Protein AF-A0A7J9FSV4-F1 (afdb_monomer)

Secondary structure (DSSP, 8-state):
-----GGGGT--S----EEE--S---TT----EEEE----TT--EEPTTSSEE--EEEEEEEPPTTEEEPPGGGS-HHHHHHHTTPPEEEEETTEEEEEEEEEEEGGG-SEEEE-EEE-

Foldseek 3Di:
DPPDDPVCVPVVDDFDKDWDWDPDDDAQDKTKIKIAGDDDQPAWDQDPVGDTHFFWDKDKQAADPQKAFDDPVNQDPVNCVLQPPWDWDAPDPVRRRIIITDTDGCVVPSMHMTIMHGD

Structure (mmCIF, N/CA/C/O backbone):
data_AF-A0A7J9FSV4-F1
#
_entry.id   AF-A0A7J9FSV4-F1
#
loop_
_atom_site.group_PDB
_atom_site.id
_atom_site.type_symbol
_atom_site.label_atom_id
_atom_site.label_alt_id
_atom_site.label_comp_id
_atom_site.label_asym_id
_atom_site.label_entity_id
_atom_site.label_seq_id
_atom_site.pdbx_PDB_ins_code
_atom_site.Cartn_x
_atom_site.Cartn_y
_atom_site.Cartn_z
_atom_site.occupancy
_atom_site.B_iso_or_equiv
_atom_site.auth_seq_id
_atom_site.auth_comp_id
_atom_site.auth_asym_id
_atom_site.auth_atom_id
_atom_site.pdbx_PDB_model_num
ATOM 1 N N . ALA A 1 1 ? -15.847 -7.717 -11.728 1.00 75.12 1 ALA A N 1
ATOM 2 C CA . ALA A 1 1 ? -14.474 -7.156 -11.743 1.00 75.12 1 ALA A CA 1
ATOM 3 C C . ALA A 1 1 ? -13.496 -8.211 -11.224 1.00 75.12 1 ALA A C 1
ATOM 5 O O . ALA A 1 1 ? -13.925 -9.054 -10.451 1.00 75.12 1 ALA A O 1
ATOM 6 N N . THR A 1 2 ? -12.227 -8.200 -11.650 1.00 92.44 2 THR A N 1
ATOM 7 C CA . THR A 1 2 ? -11.263 -9.305 -11.424 1.00 92.44 2 THR A CA 1
ATOM 8 C C . THR A 1 2 ? -10.419 -9.193 -10.148 1.00 92.44 2 THR A C 1
ATOM 10 O O . THR A 1 2 ? -9.602 -10.067 -9.892 1.00 92.44 2 THR A O 1
ATOM 13 N N . GLY A 1 3 ? -10.552 -8.107 -9.377 1.00 92.81 3 GLY A N 1
ATOM 14 C CA . GLY A 1 3 ? -9.727 -7.855 -8.186 1.00 92.81 3 GLY A CA 1
ATOM 15 C C . GLY A 1 3 ? -8.280 -7.431 -8.480 1.00 92.81 3 GLY A C 1
ATOM 16 O O . GLY A 1 3 ? -7.513 -7.206 -7.551 1.00 92.81 3 GLY A O 1
ATOM 17 N N . ARG A 1 4 ? -7.890 -7.286 -9.755 1.00 94.06 4 ARG A N 1
ATOM 18 C CA . ARG A 1 4 ? -6.553 -6.805 -10.135 1.00 94.06 4 ARG A CA 1
ATOM 19 C C . ARG A 1 4 ? -6.392 -5.311 -9.849 1.00 94.06 4 ARG A C 1
ATOM 21 O O . ARG A 1 4 ? -7.260 -4.513 -10.199 1.00 94.06 4 ARG A O 1
ATOM 28 N N . ILE A 1 5 ? -5.247 -4.940 -9.278 1.00 94.38 5 ILE A N 1
ATOM 29 C CA . ILE A 1 5 ? -4.861 -3.546 -9.027 1.00 94.38 5 ILE A CA 1
ATOM 30 C C . ILE A 1 5 ? -4.152 -2.971 -10.253 1.00 94.38 5 ILE A C 1
ATOM 32 O O . ILE A 1 5 ? -3.296 -3.624 -10.847 1.00 94.38 5 ILE A O 1
ATOM 36 N N . VAL A 1 6 ? -4.477 -1.727 -10.611 1.00 95.44 6 VAL A N 1
ATOM 37 C CA . VAL A 1 6 ? -4.044 -1.064 -11.857 1.00 95.44 6 VAL A CA 1
ATOM 38 C C . VAL A 1 6 ? -2.526 -0.962 -12.040 1.00 95.44 6 VAL A C 1
ATOM 40 O O . VAL A 1 6 ? -2.069 -0.822 -13.171 1.00 95.44 6 VAL A O 1
ATOM 43 N N . CYS A 1 7 ? -1.736 -1.096 -10.969 1.00 93.62 7 CYS A N 1
ATOM 44 C CA . CYS A 1 7 ? -0.274 -1.151 -11.036 1.00 93.62 7 CYS A CA 1
ATOM 45 C C . CYS A 1 7 ? 0.229 -2.246 -11.994 1.00 93.62 7 CYS A C 1
ATOM 47 O O . CYS A 1 7 ? 1.258 -2.052 -12.637 1.00 93.62 7 CYS A O 1
ATOM 49 N N . VAL A 1 8 ? -0.518 -3.350 -12.153 1.00 95.62 8 VAL A N 1
ATOM 50 C CA . VAL A 1 8 ? -0.165 -4.465 -13.054 1.00 95.62 8 VAL A CA 1
ATOM 51 C C . VAL A 1 8 ? -0.201 -4.089 -14.539 1.00 95.62 8 VAL A C 1
ATOM 53 O O . VAL A 1 8 ? 0.408 -4.772 -15.354 1.00 95.62 8 VAL A O 1
ATOM 56 N N . ASN A 1 9 ? -0.874 -2.995 -14.910 1.00 96.31 9 ASN A N 1
ATOM 57 C CA . ASN A 1 9 ? -0.916 -2.541 -16.302 1.00 96.31 9 ASN A CA 1
ATOM 58 C C . ASN A 1 9 ? 0.451 -2.023 -16.787 1.00 96.31 9 ASN A C 1
ATOM 60 O O . ASN A 1 9 ? 0.693 -1.997 -17.990 1.00 96.31 9 ASN A O 1
ATOM 64 N N . CYS A 1 10 ? 1.342 -1.641 -15.861 1.00 96.69 10 CYS A N 1
ATOM 65 C CA . CYS A 1 10 ? 2.703 -1.180 -16.161 1.00 96.69 10 CYS A CA 1
ATOM 66 C C . CYS A 1 10 ? 3.777 -2.061 -15.498 1.00 96.69 10 CYS A C 1
ATOM 68 O O . CYS A 1 10 ? 4.799 -2.367 -16.109 1.00 96.69 10 CYS A O 1
ATOM 70 N N . HIS A 1 11 ? 3.560 -2.496 -14.253 1.00 93.50 11 HIS A N 1
ATOM 71 C CA . HIS A 1 11 ? 4.453 -3.405 -13.532 1.00 93.50 11 HIS A CA 1
ATOM 72 C C . HIS A 1 11 ? 4.082 -4.857 -13.845 1.00 93.50 11 HIS A C 1
ATOM 74 O O . HIS A 1 11 ? 3.329 -5.499 -13.118 1.00 93.50 11 HIS A O 1
ATOM 80 N N . LEU A 1 12 ? 4.613 -5.360 -14.960 1.00 95.56 12 LEU A N 1
ATOM 81 C CA . LEU A 1 12 ? 4.228 -6.654 -15.537 1.00 95.56 12 LEU A CA 1
ATOM 82 C C . LEU A 1 12 ? 4.772 -7.866 -14.763 1.00 95.56 12 LEU A C 1
ATOM 84 O O . LEU A 1 12 ? 4.214 -8.959 -14.839 1.00 95.56 12 LEU A O 1
ATOM 88 N N . ALA A 1 13 ? 5.882 -7.692 -14.042 1.00 92.62 13 ALA A N 1
ATOM 89 C CA . ALA A 1 13 ? 6.490 -8.761 -13.262 1.00 92.62 13 ALA A CA 1
ATOM 90 C C . ALA A 1 13 ? 5.700 -9.003 -11.970 1.00 92.62 13 ALA A C 1
ATOM 92 O O . ALA A 1 13 ? 5.460 -8.076 -11.199 1.00 92.62 13 ALA A O 1
ATOM 93 N N . ASN A 1 14 ? 5.355 -10.264 -11.708 1.00 91.25 14 ASN A N 1
ATOM 94 C CA . ASN A 1 14 ? 4.688 -10.660 -10.474 1.00 91.25 14 ASN A CA 1
ATOM 95 C C . ASN A 1 14 ? 5.723 -10.968 -9.380 1.00 91.25 14 ASN A C 1
ATOM 97 O O . ASN A 1 14 ? 6.660 -11.742 -9.598 1.00 91.25 14 ASN A O 1
ATOM 101 N N . LYS A 1 15 ? 5.548 -10.363 -8.205 1.00 88.75 15 LYS A N 1
ATOM 102 C CA . LYS A 1 15 ? 6.277 -10.689 -6.979 1.00 88.75 15 LYS A CA 1
ATOM 103 C C . LYS A 1 15 ? 5.287 -10.779 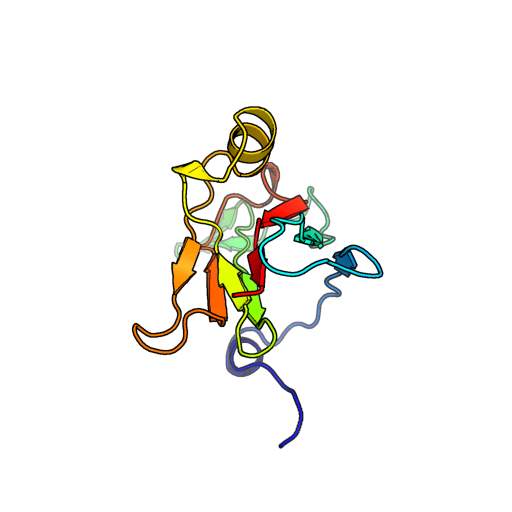-5.816 1.00 88.75 15 LYS A C 1
ATOM 105 O O . LYS A 1 15 ? 4.351 -9.979 -5.784 1.00 88.75 15 LYS A O 1
ATOM 110 N N . PRO A 1 16 ? 5.492 -11.720 -4.880 1.00 90.75 16 PRO A N 1
ATOM 111 C CA . PRO A 1 16 ? 4.642 -11.823 -3.704 1.00 90.75 16 PRO A CA 1
ATOM 112 C C . PRO A 1 16 ? 4.790 -10.580 -2.820 1.00 90.75 16 PRO A C 1
ATOM 114 O O . PRO A 1 16 ? 5.851 -9.953 -2.785 1.00 90.75 16 PRO A O 1
ATOM 117 N N . VAL A 1 17 ? 3.708 -10.243 -2.127 1.00 91.69 17 VAL A N 1
ATOM 118 C CA . VAL A 1 17 ? 3.624 -9.199 -1.102 1.00 91.69 17 VAL A CA 1
ATOM 119 C C . VAL A 1 17 ? 2.784 -9.781 0.026 1.00 91.69 17 VAL A C 1
ATOM 121 O O . VAL A 1 17 ? 1.744 -10.379 -0.251 1.00 91.69 17 VAL A O 1
ATOM 124 N N . ASP A 1 18 ? 3.220 -9.587 1.264 1.00 92.31 18 ASP A N 1
ATOM 125 C CA . ASP A 1 18 ? 2.513 -10.049 2.456 1.00 92.31 18 ASP A CA 1
ATOM 126 C C . ASP A 1 18 ? 1.944 -8.861 3.232 1.00 92.31 18 ASP A C 1
ATOM 128 O O . ASP A 1 18 ? 2.515 -7.766 3.244 1.00 92.31 18 ASP A O 1
ATOM 132 N N . ILE A 1 19 ? 0.806 -9.082 3.886 1.00 92.69 19 ILE A N 1
ATOM 133 C CA . ILE A 1 19 ? 0.174 -8.113 4.776 1.00 92.69 19 ILE A CA 1
ATOM 134 C C . ILE A 1 19 ? -0.172 -8.789 6.097 1.00 92.69 19 ILE A C 1
ATOM 136 O O . ILE A 1 19 ? -0.816 -9.837 6.123 1.00 92.69 19 ILE A O 1
ATOM 140 N N . GLU A 1 20 ? 0.242 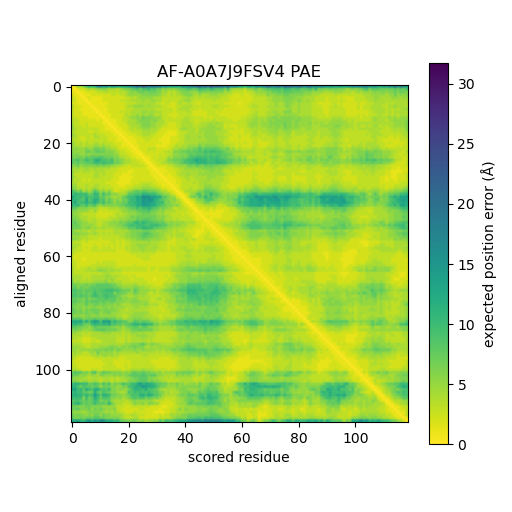-8.169 7.194 1.00 93.75 20 GLU A N 1
ATOM 141 C CA . GLU A 1 20 ? -0.105 -8.579 8.547 1.00 93.75 20 GLU A CA 1
ATOM 142 C C . GLU A 1 20 ? -0.968 -7.495 9.190 1.00 93.75 20 GLU A C 1
ATOM 144 O O . GLU A 1 20 ? -0.617 -6.314 9.207 1.00 93.75 20 GLU A O 1
ATOM 149 N N . VAL A 1 21 ? -2.118 -7.912 9.708 1.00 94.25 21 VAL A N 1
ATOM 150 C CA . VAL A 1 21 ? -3.068 -7.077 10.446 1.00 94.25 21 VAL A CA 1
ATOM 151 C C . VAL A 1 21 ? -3.593 -7.873 11.642 1.00 94.25 21 VAL A C 1
ATOM 153 O O . VAL A 1 21 ? -3.588 -9.108 11.595 1.00 94.25 21 VAL A O 1
ATOM 156 N N . PRO A 1 22 ? -4.073 -7.216 12.709 1.00 93.69 22 PRO A N 1
ATOM 157 C CA . PRO A 1 22 ? -4.738 -7.906 13.802 1.00 93.69 22 PRO A CA 1
ATOM 158 C C . PRO A 1 22 ? -5.968 -8.666 13.309 1.00 93.69 22 PRO A C 1
ATOM 160 O O . PRO A 1 22 ? -6.662 -8.232 12.391 1.00 93.69 22 PRO A O 1
ATOM 163 N N . GLN A 1 23 ? -6.282 -9.775 13.976 1.00 93.38 23 GLN A N 1
ATOM 164 C CA . GLN A 1 23 ? -7.468 -10.577 13.669 1.00 93.38 23 GLN A CA 1
ATOM 165 C C . GLN A 1 23 ? -8.772 -9.774 13.820 1.00 93.38 23 GLN A C 1
ATOM 167 O O . GLN A 1 23 ? -9.729 -9.984 13.077 1.00 93.38 23 GLN A O 1
ATOM 172 N N . ALA A 1 24 ? -8.825 -8.880 14.807 1.00 92.56 24 ALA A N 1
ATOM 173 C CA . ALA A 1 24 ? -9.976 -8.042 15.092 1.00 92.56 24 ALA A CA 1
ATOM 174 C C . ALA A 1 24 ? -9.516 -6.682 15.617 1.00 92.56 24 ALA A C 1
ATOM 176 O O . ALA A 1 24 ? -8.480 -6.574 16.274 1.00 92.56 24 ALA A O 1
ATOM 177 N N . VAL A 1 25 ? -10.314 -5.657 15.332 1.00 92.38 25 VAL A N 1
ATOM 178 C CA . VAL A 1 25 ? -10.088 -4.281 15.777 1.00 92.38 25 VAL A CA 1
ATOM 179 C C . VAL A 1 25 ? -11.395 -3.716 16.318 1.00 92.38 25 VAL A C 1
ATOM 181 O O . VAL A 1 25 ? -12.472 -4.022 15.805 1.00 92.38 25 VAL A O 1
ATOM 184 N N . LEU A 1 26 ? -11.301 -2.929 17.386 1.00 90.81 26 LEU A N 1
ATOM 185 C CA . LEU A 1 26 ? -12.441 -2.228 17.971 1.00 90.81 26 LEU A CA 1
ATOM 186 C C . LEU A 1 26 ? -12.664 -0.890 17.256 1.00 90.81 26 LEU A C 1
ATOM 188 O O . LEU A 1 26 ? -11.772 -0.377 16.580 1.00 90.81 26 LEU A O 1
ATOM 192 N N . LEU A 1 27 ? -13.864 -0.332 17.418 1.00 88.12 27 LEU A N 1
ATOM 193 C CA . LEU A 1 27 ? -1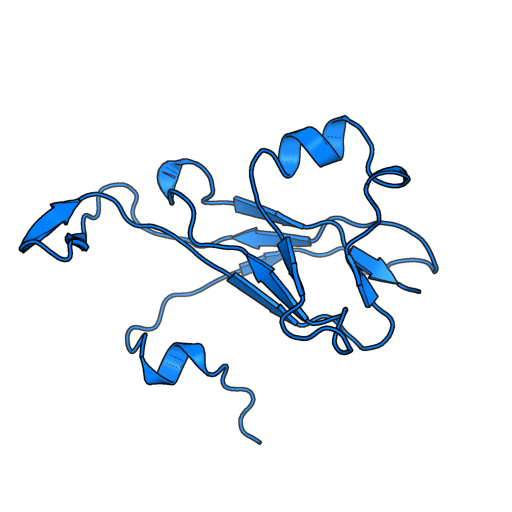4.209 0.989 16.896 1.00 88.12 27 LEU A CA 1
ATOM 194 C C . LEU A 1 27 ? -13.281 2.063 17.474 1.00 88.12 27 LEU A C 1
ATOM 196 O O . LEU A 1 27 ? -12.967 2.031 18.661 1.00 88.12 27 LEU A O 1
ATOM 200 N N . ASP A 1 28 ? -12.858 2.991 16.615 1.00 86.88 28 ASP A N 1
ATOM 201 C CA . ASP A 1 28 ? -11.968 4.116 16.926 1.00 86.88 28 ASP A CA 1
ATOM 202 C C . ASP A 1 28 ? -10.599 3.744 17.533 1.00 86.88 28 ASP A C 1
ATOM 204 O O . ASP A 1 28 ? -9.890 4.585 18.087 1.00 86.88 28 ASP A O 1
ATOM 208 N N . ILE A 1 29 ? -10.178 2.482 17.395 1.00 90.44 29 ILE A N 1
ATOM 209 C CA . ILE A 1 29 ? -8.846 2.034 17.805 1.00 90.44 29 ILE A CA 1
ATOM 210 C C . ILE A 1 29 ? -7.893 2.034 16.610 1.00 90.44 29 ILE A C 1
ATOM 212 O O . ILE A 1 29 ? -8.141 1.406 15.579 1.00 90.44 29 ILE A O 1
ATOM 216 N N . VAL A 1 30 ? -6.763 2.723 16.778 1.00 93.19 30 VAL A N 1
ATOM 217 C CA . VAL A 1 30 ? -5.638 2.682 15.839 1.00 93.19 30 VAL A CA 1
ATOM 218 C C . VAL A 1 30 ? -4.961 1.318 15.930 1.00 93.19 30 VAL A C 1
ATOM 220 O O . VAL A 1 30 ? -4.639 0.854 17.024 1.00 93.19 30 VAL A O 1
ATOM 223 N N . PHE A 1 31 ? -4.710 0.690 14.786 1.00 92.81 31 PHE A N 1
ATOM 224 C CA . PHE A 1 31 ? -3.992 -0.580 14.719 1.00 92.81 31 PHE A CA 1
ATOM 225 C C . PHE A 1 31 ? -2.865 -0.535 13.695 1.00 92.81 31 PHE A C 1
ATOM 227 O O . PHE A 1 31 ? -2.869 0.293 12.791 1.00 92.81 31 PHE A O 1
ATOM 234 N N . GLU A 1 32 ? -1.897 -1.438 13.832 1.00 92.31 32 GLU A N 1
ATOM 235 C CA . GLU A 1 32 ? -0.780 -1.558 12.899 1.00 92.31 32 GLU A CA 1
ATOM 236 C C . GLU A 1 32 ? -1.136 -2.514 11.754 1.00 92.31 32 GLU A C 1
ATOM 238 O O . GLU A 1 32 ? -1.520 -3.660 11.982 1.00 92.31 32 GLU A O 1
ATOM 243 N N . ALA A 1 33 ? -0.984 -2.045 10.520 1.00 92.62 33 ALA A N 1
ATOM 244 C CA . ALA A 1 33 ? -1.007 -2.860 9.316 1.00 92.62 33 ALA A CA 1
ATOM 245 C C . ALA A 1 33 ? 0.396 -2.865 8.700 1.00 92.62 33 ALA A C 1
ATOM 247 O O . ALA A 1 33 ? 0.867 -1.832 8.209 1.00 92.62 33 ALA A O 1
ATOM 248 N N . VAL A 1 34 ? 1.056 -4.022 8.740 1.00 91.81 34 VAL A N 1
ATOM 249 C CA . VAL A 1 34 ? 2.429 -4.211 8.259 1.00 91.81 34 VAL A CA 1
ATOM 250 C C . VAL A 1 34 ? 2.389 -4.804 6.860 1.00 91.81 34 VAL A C 1
ATOM 252 O O . VAL A 1 34 ? 1.829 -5.876 6.648 1.00 91.81 34 VAL A O 1
ATOM 255 N N . VAL A 1 35 ? 3.001 -4.119 5.900 1.00 91.06 35 VAL A N 1
ATOM 256 C CA . VAL A 1 35 ? 3.167 -4.609 4.529 1.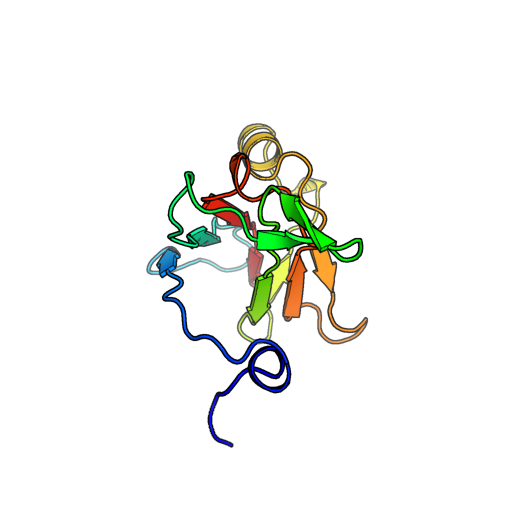00 91.06 35 VAL A CA 1
ATOM 257 C C . VAL A 1 35 ? 4.615 -5.028 4.334 1.00 91.06 35 VAL A C 1
ATOM 259 O O . VAL A 1 35 ? 5.521 -4.214 4.519 1.00 91.06 35 VAL A O 1
ATOM 262 N N . ARG A 1 36 ? 4.832 -6.278 3.928 1.00 89.88 36 ARG A N 1
ATOM 263 C CA . ARG A 1 36 ? 6.163 -6.831 3.662 1.00 89.88 36 ARG A CA 1
ATOM 264 C C . ARG A 1 36 ? 6.327 -7.111 2.180 1.00 89.88 36 ARG A C 1
ATOM 266 O O . ARG A 1 36 ? 5.496 -7.777 1.560 1.00 89.88 36 ARG A O 1
ATOM 273 N N . ILE A 1 37 ? 7.414 -6.610 1.602 1.00 87.50 37 ILE A N 1
ATOM 274 C CA . ILE A 1 37 ? 7.730 -6.813 0.184 1.00 87.50 37 ILE A CA 1
ATOM 275 C C . ILE A 1 37 ? 9.037 -7.602 0.100 1.00 87.50 37 ILE A C 1
ATOM 277 O O . ILE A 1 37 ? 10.115 -7.004 0.132 1.00 87.50 37 ILE A O 1
ATOM 281 N N . PRO A 1 38 ? 8.988 -8.940 -0.017 1.00 82.69 38 PRO A N 1
ATOM 282 C CA . PRO A 1 38 ? 10.194 -9.746 -0.117 1.00 82.69 38 PRO A CA 1
ATOM 283 C C . PRO A 1 38 ? 10.908 -9.483 -1.447 1.00 82.69 38 PRO A C 1
ATOM 285 O O . PRO A 1 38 ? 10.401 -9.754 -2.540 1.00 82.69 38 PRO A O 1
ATOM 288 N N . TYR A 1 39 ? 12.141 -8.987 -1.371 1.00 77.06 39 TYR A N 1
ATOM 289 C CA . TYR A 1 39 ? 13.007 -8.865 -2.537 1.00 77.06 39 TYR A CA 1
ATOM 290 C C . TYR A 1 39 ? 14.467 -9.151 -2.176 1.00 77.06 39 TYR A C 1
ATOM 292 O O . TYR A 1 39 ? 14.923 -8.926 -1.058 1.00 77.06 39 TYR A O 1
ATOM 300 N N . GLY A 1 40 ? 15.231 -9.655 -3.149 1.00 77.81 40 GLY A N 1
ATOM 301 C CA . GLY A 1 40 ? 16.657 -9.897 -2.958 1.00 77.81 40 GLY A CA 1
ATOM 302 C C . GLY A 1 40 ? 17.409 -8.575 -2.822 1.00 77.81 40 GLY A C 1
ATOM 303 O O . GLY A 1 40 ? 17.574 -7.867 -3.812 1.00 77.81 40 GLY A O 1
ATOM 304 N N . MET A 1 41 ? 17.917 -8.263 -1.627 1.00 76.44 41 MET A N 1
ATOM 305 C CA . MET A 1 41 ? 18.631 -7.004 -1.340 1.00 76.44 41 MET A CA 1
ATOM 306 C C . MET A 1 41 ? 19.914 -6.806 -2.171 1.00 76.44 41 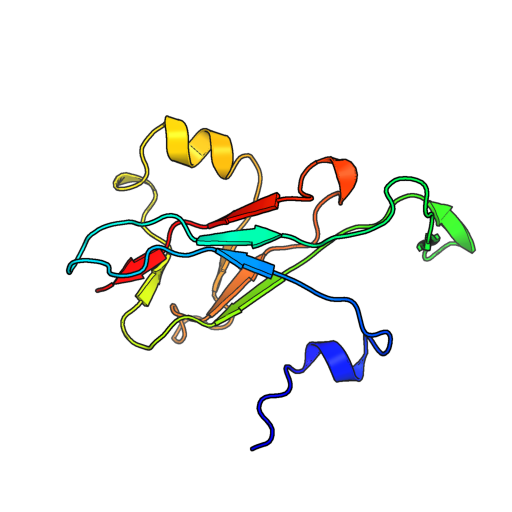MET A C 1
ATOM 308 O O . MET A 1 41 ? 20.426 -5.690 -2.273 1.00 76.44 41 MET A O 1
ATOM 312 N N . GLN A 1 42 ? 20.428 -7.882 -2.776 1.00 80.94 42 GLN A N 1
ATOM 313 C CA . GLN A 1 42 ? 21.583 -7.862 -3.679 1.00 80.94 42 GLN A CA 1
ATOM 314 C C . GLN A 1 42 ? 21.217 -7.527 -5.135 1.00 80.94 42 GLN A C 1
ATOM 316 O O . GLN A 1 42 ? 22.098 -7.227 -5.943 1.00 80.94 42 GLN A O 1
ATOM 321 N N . LEU A 1 43 ? 19.928 -7.567 -5.488 1.00 82.94 43 LEU A N 1
ATOM 322 C CA . LEU A 1 43 ? 19.464 -7.273 -6.838 1.00 82.94 43 LEU A CA 1
ATOM 323 C C . LEU A 1 43 ? 19.555 -5.770 -7.118 1.00 82.94 43 LEU A C 1
ATOM 325 O O . LEU A 1 43 ? 19.268 -4.928 -6.268 1.00 82.94 43 LEU A O 1
ATOM 329 N N . LYS A 1 44 ? 19.947 -5.441 -8.349 1.00 89.00 44 LYS A N 1
ATOM 330 C CA . LYS A 1 44 ? 19.993 -4.072 -8.866 1.00 89.00 44 LYS A CA 1
ATOM 331 C C . LYS A 1 44 ? 19.078 -3.965 -10.079 1.00 89.00 44 LYS A C 1
ATOM 333 O O . LYS A 1 44 ? 19.056 -4.876 -10.904 1.00 89.00 44 LYS A O 1
ATOM 338 N N . GLN A 1 45 ? 18.369 -2.849 -10.201 1.00 90.44 45 GLN A N 1
ATOM 339 C CA . GLN A 1 45 ? 17.547 -2.532 -11.372 1.00 90.44 45 GLN A CA 1
ATOM 340 C C . GLN A 1 45 ? 18.284 -1.593 -12.328 1.00 90.44 45 GLN A C 1
ATOM 342 O O . GLN A 1 45 ? 19.210 -0.890 -11.919 1.00 90.44 45 GLN A O 1
ATOM 347 N N . VAL A 1 46 ? 17.861 -1.561 -13.590 1.00 95.25 46 VAL A N 1
ATOM 348 C CA . VAL A 1 46 ? 18.304 -0.544 -14.552 1.00 95.25 46 VAL A CA 1
ATOM 349 C C . VAL A 1 46 ? 17.571 0.760 -14.237 1.00 95.25 46 VAL A C 1
ATOM 351 O O . VAL A 1 46 ? 16.346 0.790 -14.197 1.00 95.25 46 VAL A O 1
ATOM 354 N N . LEU A 1 47 ? 18.322 1.824 -13.962 1.00 94.44 47 LEU A N 1
ATOM 355 C CA . LEU A 1 47 ? 17.782 3.159 -13.709 1.00 94.44 47 LEU A CA 1
ATOM 356 C C . LEU A 1 47 ? 17.477 3.881 -15.029 1.00 94.44 47 LEU A C 1
ATOM 358 O O . LEU A 1 47 ? 17.956 3.477 -16.085 1.00 94.44 47 LEU A O 1
ATOM 362 N N . ALA A 1 48 ? 16.747 4.997 -14.961 1.00 93.88 48 ALA A N 1
ATOM 363 C CA . ALA A 1 48 ? 16.327 5.768 -16.139 1.00 93.88 48 ALA A CA 1
ATOM 364 C C . ALA A 1 48 ? 17.481 6.185 -17.076 1.00 93.88 48 ALA A C 1
ATOM 366 O O . ALA A 1 48 ? 17.289 6.294 -18.279 1.00 93.88 48 ALA A O 1
ATOM 367 N N . TYR A 1 49 ? 18.692 6.372 -16.541 1.00 94.56 49 TYR A N 1
ATOM 368 C CA . TYR A 1 49 ? 19.896 6.733 -17.299 1.00 94.56 49 TYR A CA 1
ATOM 369 C C . TYR A 1 49 ? 20.764 5.519 -17.702 1.00 94.56 49 TYR A C 1
ATOM 371 O O . TYR A 1 49 ? 21.932 5.668 -18.056 1.00 94.56 49 TYR A O 1
ATOM 379 N N . GLY A 1 50 ? 20.227 4.299 -17.594 1.00 95.50 50 GLY A N 1
ATOM 380 C CA . GLY A 1 50 ? 20.830 3.067 -18.112 1.00 95.50 50 GLY A CA 1
ATOM 381 C C . GLY A 1 50 ? 21.810 2.336 -17.184 1.00 95.50 50 GLY A C 1
ATOM 382 O O . GLY A 1 50 ? 22.197 1.209 -17.488 1.00 95.50 50 GLY A O 1
ATOM 383 N N . LYS A 1 51 ? 22.209 2.903 -16.034 1.00 96.50 51 LYS A N 1
ATOM 384 C CA . LYS A 1 51 ? 23.089 2.199 -15.074 1.00 96.50 51 LYS A CA 1
ATOM 385 C C . LYS A 1 51 ? 22.308 1.361 -14.062 1.00 96.50 51 LYS A C 1
ATOM 387 O O . LYS A 1 51 ? 21.148 1.631 -13.763 1.00 96.50 51 LYS A O 1
ATOM 392 N N . LYS A 1 52 ? 22.980 0.358 -13.486 1.00 94.12 52 LYS A N 1
ATOM 393 C CA . LYS A 1 52 ? 22.431 -0.484 -12.415 1.00 94.12 52 LYS A CA 1
ATOM 394 C C . LYS A 1 52 ? 22.432 0.252 -11.073 1.00 94.12 52 LYS A C 1
ATOM 396 O O . LYS A 1 52 ? 23.477 0.736 -10.644 1.00 94.12 52 LYS A O 1
ATOM 401 N N . GLY A 1 53 ? 21.300 0.252 -10.374 1.00 91.56 53 GLY A N 1
ATOM 402 C CA . GLY A 1 53 ? 21.140 0.885 -9.065 1.00 91.56 53 GLY A CA 1
ATOM 403 C C . GLY A 1 53 ? 20.161 0.164 -8.143 1.00 91.56 53 GLY A C 1
ATOM 404 O O . GLY A 1 53 ? 19.694 -0.935 -8.439 1.00 91.56 53 GLY A O 1
ATOM 405 N N . ALA A 1 54 ? 19.888 0.777 -6.992 1.00 89.69 54 ALA A N 1
ATOM 406 C CA . ALA A 1 54 ? 18.979 0.229 -5.990 1.00 89.69 54 ALA A CA 1
ATOM 407 C C . ALA A 1 54 ? 17.511 0.279 -6.444 1.00 89.69 54 ALA A C 1
ATOM 409 O O . ALA A 1 54 ? 17.135 1.078 -7.305 1.00 89.69 54 ALA A O 1
ATOM 410 N N . LEU A 1 55 ? 16.690 -0.581 -5.840 1.00 89.50 55 LEU A N 1
ATOM 411 C CA . LEU A 1 55 ? 15.245 -0.593 -6.031 1.00 89.50 55 LEU A CA 1
ATOM 412 C C . LEU A 1 55 ? 14.555 0.399 -5.090 1.00 89.50 55 LEU A C 1
ATOM 414 O O . LEU A 1 55 ? 15.015 0.623 -3.968 1.00 89.50 55 LEU A O 1
ATOM 418 N N . ASN A 1 56 ? 13.426 0.932 -5.542 1.00 89.62 56 ASN A N 1
ATOM 419 C CA . ASN A 1 56 ? 12.475 1.657 -4.706 1.00 89.62 56 ASN A CA 1
ATOM 420 C C . ASN A 1 56 ? 11.176 0.852 -4.637 1.00 89.62 56 ASN A C 1
ATOM 422 O O . ASN A 1 56 ? 10.869 0.105 -5.568 1.00 89.62 56 ASN A O 1
ATOM 426 N N . VAL A 1 57 ? 10.428 1.009 -3.551 1.00 89.44 57 VAL A N 1
ATOM 427 C CA . VAL A 1 57 ? 9.141 0.339 -3.328 1.00 89.44 57 VAL A CA 1
ATOM 428 C C . VAL A 1 57 ? 8.065 1.373 -3.050 1.00 89.44 57 VAL A C 1
ATOM 430 O O . VAL A 1 57 ? 8.319 2.349 -2.355 1.00 89.44 57 VAL A O 1
ATOM 433 N N . GLY A 1 58 ? 6.880 1.164 -3.609 1.00 90.88 58 GLY A N 1
ATOM 434 C CA . GLY A 1 58 ? 5.682 1.954 -3.340 1.00 90.88 58 GLY A CA 1
ATOM 435 C C . GLY A 1 58 ? 4.499 1.012 -3.160 1.00 90.88 58 GLY A C 1
ATOM 436 O O . GLY A 1 58 ? 4.524 -0.115 -3.662 1.00 90.88 58 GLY A O 1
ATOM 437 N N . VAL A 1 59 ? 3.484 1.455 -2.424 1.00 91.94 59 VAL A N 1
ATOM 438 C CA . VAL A 1 59 ? 2.369 0.595 -2.002 1.00 91.94 59 VAL A CA 1
ATOM 439 C C . VAL A 1 59 ? 1.051 1.334 -2.164 1.00 91.94 59 VAL A C 1
ATOM 441 O O . VAL A 1 59 ? 0.956 2.528 -1.884 1.00 91.94 59 VAL A O 1
ATOM 444 N N . VAL A 1 60 ? 0.024 0.602 -2.591 1.00 94.12 60 VAL A N 1
ATOM 445 C CA . VAL A 1 60 ? -1.370 1.042 -2.518 1.00 94.12 60 VAL A CA 1
ATOM 446 C C . VAL A 1 60 ? -2.087 0.129 -1.532 1.00 94.12 60 VAL A C 1
ATOM 448 O O . VAL A 1 60 ? -2.196 -1.072 -1.776 1.00 94.12 60 VAL A O 1
ATOM 451 N N . LEU A 1 61 ? -2.567 0.697 -0.429 1.00 93.62 61 LEU A N 1
ATOM 452 C CA . LEU A 1 61 ? -3.323 -0.007 0.600 1.00 93.62 61 LEU A CA 1
ATOM 453 C C . LEU A 1 61 ? -4.800 0.377 0.486 1.00 93.62 61 LEU A C 1
ATOM 455 O O . LEU A 1 61 ? -5.164 1.543 0.632 1.00 93.62 61 LEU A O 1
ATOM 459 N N . ILE A 1 62 ? -5.651 -0.609 0.205 1.00 94.94 62 ILE A N 1
ATOM 460 C CA . ILE A 1 62 ? -7.102 -0.431 0.094 1.00 94.94 62 ILE A CA 1
ATOM 461 C C . ILE A 1 62 ? -7.741 -1.026 1.343 1.00 94.94 62 ILE A C 1
ATOM 463 O O . ILE A 1 62 ? -7.770 -2.242 1.512 1.00 94.94 62 ILE A O 1
ATOM 467 N N . LEU A 1 63 ? -8.262 -0.159 2.201 1.00 93.88 63 LEU A N 1
ATOM 468 C CA . LEU A 1 63 ? -8.948 -0.527 3.432 1.00 93.88 63 LEU A CA 1
ATOM 469 C C . LEU A 1 63 ? -10.462 -0.640 3.194 1.00 93.88 63 LEU A C 1
ATOM 471 O O . LEU A 1 63 ? -10.987 -0.067 2.226 1.00 93.88 63 LEU A O 1
ATOM 475 N N . PRO A 1 64 ? -11.199 -1.338 4.076 1.00 93.19 64 PRO A N 1
ATOM 476 C CA . PRO A 1 64 ? -12.655 -1.322 4.052 1.00 93.19 64 PRO A CA 1
ATOM 477 C C . PRO A 1 64 ? -13.211 0.103 4.175 1.00 93.19 64 PRO A C 1
ATOM 479 O O . PRO A 1 64 ? -12.561 1.019 4.680 1.00 93.19 64 PRO A O 1
ATOM 482 N N . LYS A 1 65 ? -14.445 0.309 3.709 1.00 92.12 65 LYS A N 1
ATOM 483 C CA . LYS A 1 65 ? -15.131 1.594 3.903 1.00 92.12 65 LYS A CA 1
ATOM 484 C C . LYS A 1 65 ? -15.271 1.892 5.399 1.00 92.12 65 LYS A C 1
ATOM 486 O O . LYS A 1 65 ? -15.485 0.974 6.181 1.00 92.12 65 LYS A O 1
ATOM 491 N N . GLY A 1 66 ? -15.172 3.169 5.760 1.00 91.62 66 GLY A N 1
ATOM 492 C CA . GLY A 1 66 ? -15.160 3.617 7.155 1.00 91.62 66 GLY A CA 1
ATOM 493 C C . GLY A 1 66 ? -13.765 3.639 7.774 1.00 91.62 66 GLY A C 1
ATOM 494 O O . GLY A 1 66 ? -13.583 4.275 8.793 1.00 91.62 66 GLY A O 1
ATOM 495 N N . PHE A 1 67 ? -12.754 3.032 7.151 1.00 94.00 67 PHE A N 1
ATOM 496 C CA . PHE A 1 67 ? -11.382 3.129 7.640 1.00 94.00 67 PHE A CA 1
ATOM 497 C C . PHE A 1 67 ? -10.661 4.317 7.008 1.00 94.00 67 PHE A C 1
ATOM 499 O O . PHE A 1 67 ? -10.847 4.618 5.825 1.00 94.00 67 PHE A O 1
ATOM 506 N N . GLU A 1 68 ? -9.788 4.956 7.773 1.00 93.56 68 GLU A N 1
ATOM 507 C CA . GLU A 1 68 ? -8.865 5.979 7.280 1.00 93.56 68 GLU A CA 1
ATOM 508 C C . GLU A 1 68 ? -7.532 5.903 8.032 1.00 93.56 68 GLU A C 1
ATOM 510 O O . GLU A 1 68 ? -7.398 5.182 9.023 1.00 93.56 68 GLU A O 1
ATOM 515 N N . LEU A 1 69 ? -6.522 6.626 7.548 1.00 92.25 69 LEU A N 1
ATOM 516 C CA . LEU A 1 69 ? -5.264 6.776 8.275 1.00 92.25 69 LEU A CA 1
ATOM 517 C C . LEU A 1 69 ? -5.514 7.508 9.600 1.00 92.25 69 LEU A C 1
ATOM 519 O O . LEU A 1 69 ? -6.210 8.526 9.619 1.00 92.25 69 LEU A O 1
ATOM 523 N N . ALA A 1 70 ? -4.929 7.017 10.693 1.00 92.19 70 ALA A N 1
ATOM 524 C CA . ALA A 1 70 ? -5.035 7.687 11.977 1.00 92.19 70 ALA A CA 1
ATOM 525 C C . ALA A 1 70 ? -4.462 9.117 11.901 1.00 92.19 70 ALA A C 1
ATOM 527 O O . ALA A 1 70 ? -3.388 9.325 11.325 1.00 92.19 70 ALA A O 1
ATOM 528 N N . PRO A 1 71 ? -5.152 10.117 12.476 1.00 89.00 71 PRO A N 1
ATOM 529 C CA . PRO A 1 71 ? -4.612 11.463 12.581 1.00 89.00 71 PRO A CA 1
ATOM 530 C C . PRO A 1 71 ? -3.343 11.463 13.451 1.00 89.00 71 PRO A C 1
ATOM 532 O O . PRO A 1 71 ? -3.218 10.644 14.364 1.00 89.00 71 PRO A O 1
ATOM 535 N N . PRO A 1 72 ? -2.400 12.389 13.209 1.00 85.44 72 PRO A N 1
ATOM 536 C CA . PRO A 1 72 ? -1.094 12.397 13.868 1.00 85.44 72 PRO A CA 1
ATOM 537 C C . PRO A 1 72 ? -1.168 12.535 15.396 1.00 85.44 72 PRO A C 1
ATOM 539 O O . PRO A 1 72 ? -0.229 12.118 16.077 1.00 85.44 72 PRO A O 1
ATOM 542 N N . ASP A 1 73 ? -2.256 13.087 15.934 1.00 87.25 73 ASP A N 1
ATOM 543 C CA . ASP A 1 73 ? -2.506 13.213 17.375 1.00 87.25 73 ASP A CA 1
ATOM 544 C C . ASP A 1 73 ? -2.846 11.872 18.046 1.00 87.25 73 ASP A C 1
ATOM 546 O O . ASP A 1 73 ? -2.586 11.693 19.232 1.00 87.25 73 ASP A O 1
ATOM 550 N N . HIS A 1 74 ? -3.361 10.901 17.284 1.00 86.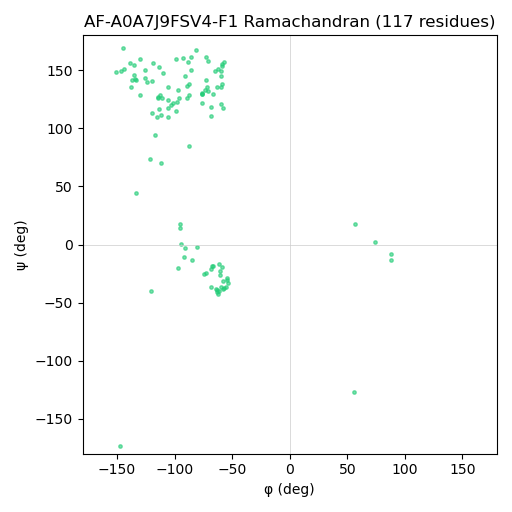75 74 HIS A N 1
ATOM 551 C CA . HIS A 1 74 ? -3.709 9.560 17.771 1.00 86.75 74 HIS A CA 1
ATOM 552 C C . HIS A 1 74 ? -2.584 8.530 17.558 1.00 86.75 74 HIS A C 1
ATOM 554 O O . HIS A 1 74 ? -2.732 7.361 17.913 1.00 86.75 74 HIS A O 1
ATOM 560 N N . ILE A 1 75 ? -1.450 8.941 16.980 1.00 87.00 75 ILE A N 1
ATOM 561 C CA . ILE A 1 75 ? -0.292 8.072 16.750 1.00 87.00 75 ILE A CA 1
ATOM 562 C C . ILE A 1 75 ? 0.738 8.312 17.861 1.00 87.00 75 ILE A C 1
ATOM 564 O O . ILE A 1 75 ? 1.321 9.396 17.962 1.00 87.00 75 ILE A O 1
ATOM 568 N N . SER A 1 76 ? 0.981 7.285 18.679 1.00 88.75 76 SER A N 1
ATOM 569 C CA . SER A 1 76 ? 2.004 7.282 19.730 1.00 88.75 76 SER A CA 1
ATOM 570 C C . SER A 1 76 ? 3.413 7.524 19.158 1.00 88.75 76 SER A C 1
ATOM 572 O O . SER A 1 76 ? 3.664 7.244 17.981 1.00 88.75 76 SER A O 1
ATOM 574 N N . PRO A 1 77 ? 4.364 8.036 19.961 1.00 88.25 77 PRO A N 1
ATOM 575 C CA . PRO A 1 77 ? 5.734 8.276 19.502 1.00 88.25 77 PRO A CA 1
ATOM 576 C C . PRO A 1 77 ? 6.417 7.011 18.960 1.00 88.25 77 PRO A C 1
ATOM 578 O O . PRO A 1 77 ? 7.082 7.084 17.931 1.00 88.25 77 PRO A O 1
ATOM 581 N N . GLU A 1 78 ? 6.178 5.847 19.572 1.00 87.19 78 GLU A N 1
ATOM 582 C CA . GLU A 1 78 ? 6.690 4.558 19.079 1.00 87.19 78 GLU A CA 1
ATOM 583 C C . GLU A 1 78 ? 6.144 4.211 17.686 1.00 87.19 78 GLU A C 1
ATOM 585 O O . GLU A 1 78 ? 6.886 3.788 16.800 1.00 87.19 78 GLU A O 1
ATOM 590 N N . MET A 1 79 ? 4.847 4.439 17.447 1.00 86.56 79 MET A N 1
ATOM 591 C CA . MET A 1 79 ? 4.238 4.208 16.133 1.00 86.56 79 MET A CA 1
ATOM 592 C C . MET A 1 79 ? 4.752 5.210 15.087 1.00 86.56 79 MET A C 1
ATOM 594 O O . MET A 1 79 ? 4.990 4.832 13.939 1.00 86.56 79 MET A O 1
ATOM 598 N N . LYS A 1 80 ? 4.997 6.470 15.474 1.00 85.31 80 LYS A N 1
ATOM 599 C CA . LYS A 1 80 ? 5.617 7.476 14.589 1.00 85.31 80 LYS A CA 1
ATOM 600 C C . LYS A 1 80 ? 7.032 7.082 14.177 1.00 85.31 80 LYS A C 1
ATOM 602 O O . LYS A 1 80 ? 7.390 7.268 13.016 1.00 85.31 80 LYS A O 1
ATOM 607 N N . GLU A 1 81 ? 7.817 6.508 15.084 1.00 86.69 81 GLU A N 1
ATOM 608 C CA . GLU A 1 81 ? 9.162 6.028 14.760 1.00 86.69 81 GLU A CA 1
ATOM 609 C C . GLU A 1 81 ? 9.124 4.893 13.724 1.00 86.69 81 GLU A C 1
ATOM 611 O O . GLU A 1 81 ? 9.892 4.920 12.759 1.00 86.69 81 GLU A O 1
ATOM 616 N N . LYS A 1 82 ? 8.162 3.965 13.847 1.00 84.88 82 LYS A N 1
ATOM 617 C CA . LYS A 1 82 ? 7.936 2.890 12.863 1.00 84.88 82 LYS A CA 1
ATOM 618 C C . LYS A 1 82 ? 7.499 3.400 11.488 1.00 84.88 82 LYS A C 1
ATOM 620 O O . LYS A 1 82 ? 7.931 2.861 10.471 1.00 84.88 82 LYS A O 1
ATOM 625 N N . ILE A 1 83 ? 6.660 4.439 11.439 1.00 84.31 83 ILE A N 1
ATOM 626 C CA . ILE A 1 83 ? 6.324 5.137 10.185 1.00 84.31 83 ILE A CA 1
ATOM 627 C C . ILE A 1 83 ? 7.592 5.755 9.576 1.00 84.31 83 ILE A C 1
ATOM 629 O O . ILE A 1 83 ? 7.797 5.736 8.358 1.00 84.31 83 ILE A O 1
ATOM 633 N N . GLY A 1 84 ? 8.455 6.318 10.422 1.00 82.38 84 GLY A N 1
ATOM 634 C CA . GLY A 1 84 ? 9.652 7.032 10.009 1.00 82.38 84 GLY A CA 1
ATOM 635 C C . GLY A 1 84 ? 9.312 8.161 9.035 1.00 82.38 84 GLY A C 1
ATOM 636 O O . GLY A 1 84 ? 8.448 8.991 9.291 1.00 82.38 84 GLY A O 1
ATOM 637 N N . ASN A 1 85 ? 9.982 8.175 7.881 1.00 80.25 85 ASN A N 1
ATOM 638 C CA . ASN A 1 85 ? 9.788 9.188 6.839 1.00 80.25 85 ASN A CA 1
ATOM 639 C C . ASN A 1 85 ? 8.792 8.759 5.746 1.00 80.25 85 ASN A C 1
ATOM 641 O O . ASN A 1 85 ? 8.825 9.315 4.644 1.00 80.25 85 ASN A O 1
ATOM 645 N N . LEU A 1 86 ? 7.956 7.744 5.992 1.00 85.00 86 LEU A N 1
ATOM 646 C CA . LEU A 1 86 ? 6.930 7.355 5.028 1.00 85.00 86 LEU A CA 1
ATOM 647 C C . LEU A 1 86 ? 5.883 8.468 4.908 1.00 85.00 86 LEU A C 1
ATOM 649 O O . LEU A 1 86 ? 5.343 8.958 5.897 1.00 85.00 86 LEU A O 1
ATOM 653 N N . SER A 1 87 ? 5.589 8.858 3.670 1.00 85.88 87 SER A N 1
ATOM 654 C CA . SER A 1 87 ? 4.527 9.810 3.362 1.00 85.88 87 SER A CA 1
ATOM 655 C C . SER A 1 87 ?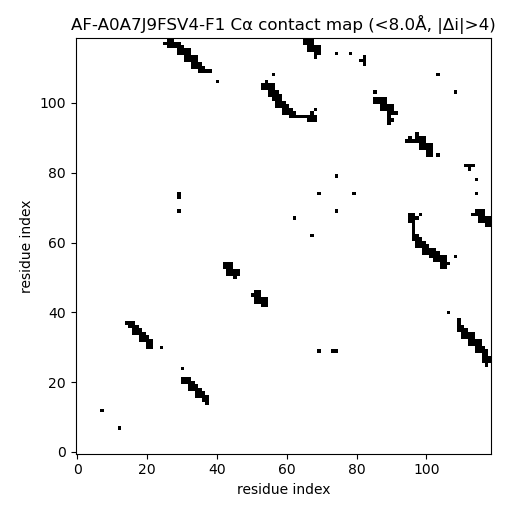 3.318 9.055 2.831 1.00 85.88 87 SER A C 1
ATOM 657 O O . SER A 1 87 ? 3.407 8.376 1.804 1.00 85.88 87 SER A O 1
ATOM 659 N N . PHE A 1 88 ? 2.200 9.191 3.539 1.00 89.88 88 PHE A N 1
ATOM 660 C CA . PHE A 1 88 ? 0.911 8.640 3.147 1.00 89.88 88 PHE A CA 1
ATOM 661 C C . PHE A 1 88 ? 0.082 9.706 2.447 1.00 89.88 88 PHE A C 1
ATOM 663 O O . PHE A 1 88 ? -0.052 10.829 2.934 1.00 89.88 88 PHE A O 1
ATOM 670 N N . GLN A 1 89 ? -0.506 9.336 1.318 1.00 91.69 89 GLN A N 1
ATOM 671 C CA . GLN A 1 89 ? -1.418 10.187 0.569 1.00 91.69 89 GLN A CA 1
ATOM 672 C C . GLN A 1 89 ? -2.732 9.454 0.340 1.00 91.69 89 GLN A C 1
ATOM 674 O O . GLN A 1 89 ? -2.750 8.251 0.093 1.00 91.69 89 GLN A O 1
ATOM 679 N N . ASN A 1 90 ? -3.841 10.184 0.380 1.00 92.94 90 ASN A N 1
ATOM 680 C CA . ASN A 1 90 ? -5.117 9.633 -0.053 1.00 92.94 90 ASN A CA 1
ATOM 681 C C . ASN A 1 90 ? -5.121 9.543 -1.577 1.00 92.94 90 ASN A C 1
ATOM 683 O O . ASN A 1 90 ? -4.808 10.522 -2.255 1.00 92.94 90 ASN A O 1
ATOM 687 N N . TYR A 1 91 ? -5.542 8.403 -2.122 1.00 92.94 91 TYR A N 1
ATOM 688 C CA . TYR A 1 91 ? -5.675 8.235 -3.572 1.00 92.94 91 TYR A CA 1
ATOM 689 C C . TYR A 1 91 ? -6.628 9.269 -4.194 1.00 92.94 91 TYR A C 1
ATOM 691 O O . TYR A 1 91 ? -6.470 9.668 -5.344 1.00 92.94 91 TYR A O 1
ATOM 699 N N . HIS A 1 92 ? -7.638 9.696 -3.432 1.00 93.88 92 HIS A N 1
ATOM 700 C CA . HIS A 1 92 ? -8.580 10.737 -3.825 1.00 93.88 92 HIS A CA 1
ATOM 701 C C . HIS A 1 92 ? -9.108 11.466 -2.575 1.00 93.88 92 HIS A C 1
ATOM 703 O O . HIS A 1 92 ? -9.300 10.801 -1.554 1.00 93.88 92 HIS A O 1
ATOM 709 N N . PRO A 1 93 ? -9.438 12.775 -2.632 1.00 90.62 93 PRO A N 1
ATOM 710 C CA . PRO A 1 93 ? -9.932 13.532 -1.473 1.00 90.62 93 PRO A CA 1
ATOM 711 C C . PRO A 1 93 ? -11.143 12.906 -0.765 1.00 90.62 93 PRO A C 1
ATOM 713 O O . PRO A 1 93 ? -11.268 12.983 0.452 1.00 90.62 93 PRO A O 1
ATOM 716 N N . THR A 1 94 ? -12.023 12.245 -1.522 1.00 91.94 94 THR A N 1
ATOM 717 C CA . THR A 1 94 ? -13.225 11.576 -0.990 1.00 91.94 94 THR A CA 1
ATOM 718 C C . THR A 1 94 ? -13.019 10.101 -0.631 1.00 91.94 94 THR A C 1
ATOM 720 O O . THR A 1 94 ? -13.895 9.503 -0.012 1.00 91.94 94 THR A O 1
ATOM 723 N N . LYS A 1 95 ? -11.890 9.487 -1.013 1.00 91.62 95 LYS A N 1
ATOM 724 C CA . LYS A 1 95 ? -11.597 8.061 -0.776 1.00 91.62 95 LYS A CA 1
ATOM 725 C C . LYS A 1 95 ? -10.464 7.917 0.235 1.00 91.62 95 LYS A C 1
ATOM 727 O O . LYS A 1 95 ? -9.358 7.512 -0.111 1.00 91.62 95 LYS A O 1
ATOM 732 N N . LYS A 1 96 ? -10.760 8.255 1.489 1.00 92.75 96 LYS A N 1
ATOM 733 C CA . LYS A 1 96 ? -9.797 8.213 2.600 1.00 92.75 96 LYS A CA 1
ATOM 734 C C . LYS A 1 96 ? -9.350 6.801 3.000 1.00 92.75 96 LYS A C 1
ATOM 736 O O . LYS A 1 96 ? -8.310 6.637 3.622 1.00 92.75 96 LYS A O 1
ATOM 741 N N . ASN A 1 97 ? -10.111 5.782 2.607 1.00 94.44 97 ASN A N 1
ATOM 742 C CA . ASN A 1 97 ? -9.786 4.377 2.844 1.00 94.44 97 ASN A CA 1
ATOM 743 C C . ASN A 1 97 ? -8.766 3.812 1.839 1.00 94.44 97 ASN A C 1
ATOM 745 O O . ASN A 1 97 ? -8.424 2.636 1.918 1.00 94.44 97 ASN A O 1
ATOM 749 N N . ILE A 1 98 ? -8.314 4.602 0.858 1.00 95.38 98 ILE A N 1
ATOM 750 C CA . ILE A 1 98 ? -7.302 4.183 -0.114 1.00 95.38 98 ILE A CA 1
ATOM 751 C C . ILE A 1 98 ? -6.057 5.037 0.084 1.00 95.38 98 ILE A C 1
ATOM 753 O O . ILE A 1 98 ? -6.048 6.224 -0.253 1.00 95.38 98 ILE A O 1
ATOM 757 N N . LEU A 1 99 ? -5.007 4.406 0.593 1.00 93.88 99 LEU A N 1
ATOM 758 C CA . LEU A 1 99 ? -3.747 5.046 0.933 1.00 93.88 99 LEU A CA 1
ATOM 759 C C . LEU A 1 99 ? -2.682 4.688 -0.103 1.00 93.88 99 LEU A C 1
ATOM 761 O O . LEU A 1 99 ? -2.537 3.530 -0.497 1.00 93.88 99 LEU A O 1
ATOM 765 N N . VAL A 1 100 ? -1.925 5.688 -0.532 1.00 93.94 100 VAL A N 1
ATOM 766 C CA . VAL A 1 100 ? -0.781 5.560 -1.430 1.00 93.94 100 VAL A CA 1
ATOM 767 C C . VAL A 1 100 ? 0.468 5.948 -0.656 1.00 93.94 100 VAL A C 1
ATOM 769 O O . VAL A 1 100 ? 0.541 7.036 -0.084 1.00 93.94 100 VAL A O 1
ATOM 772 N N . ILE A 1 101 ? 1.447 5.052 -0.648 1.00 91.19 101 ILE A N 1
ATOM 773 C CA . ILE A 1 101 ? 2.775 5.295 -0.094 1.00 91.19 101 ILE A CA 1
ATOM 774 C C . ILE A 1 101 ? 3.716 5.574 -1.263 1.00 91.19 101 ILE A C 1
ATOM 776 O O . ILE A 1 101 ? 3.863 4.748 -2.173 1.00 91.19 101 ILE A O 1
ATOM 780 N N . SER A 1 102 ? 4.338 6.752 -1.232 1.00 86.25 102 SER A N 1
ATOM 781 C CA . SER A 1 102 ? 5.307 7.192 -2.238 1.00 86.25 102 SER A CA 1
ATOM 782 C C . SER A 1 102 ? 6.505 6.239 -2.341 1.00 86.25 102 SER A C 1
ATOM 784 O O . SER A 1 102 ? 6.853 5.584 -1.359 1.00 86.25 102 SER A O 1
ATOM 786 N N . PRO A 1 103 ? 7.177 6.170 -3.505 1.00 87.50 103 PRO A N 1
ATOM 787 C CA . PRO A 1 103 ? 8.332 5.305 -3.680 1.00 87.50 103 PRO A CA 1
ATOM 788 C C . PRO A 1 103 ? 9.452 5.661 -2.697 1.00 87.50 103 PRO A C 1
ATOM 790 O O . PRO A 1 103 ? 9.980 6.773 -2.724 1.00 87.50 103 PRO A O 1
ATOM 793 N N . VAL A 1 104 ? 9.847 4.699 -1.865 1.00 88.38 104 VAL A N 1
ATOM 794 C CA . VAL A 1 104 ? 10.923 4.838 -0.877 1.00 88.38 104 VAL A CA 1
ATOM 795 C C . VAL A 1 104 ? 12.065 3.855 -1.132 1.00 88.38 104 VAL A C 1
ATOM 797 O O . VAL A 1 104 ? 11.854 2.816 -1.768 1.00 88.38 104 VAL A O 1
ATOM 800 N N . PRO A 1 105 ? 13.291 4.151 -0.656 1.00 87.31 105 PRO A N 1
ATOM 801 C CA . PRO A 1 105 ? 14.423 3.247 -0.808 1.00 87.31 105 PRO A CA 1
ATOM 802 C C . PRO A 1 105 ? 14.128 1.887 -0.179 1.00 87.31 105 PRO A C 1
ATOM 804 O O . PRO A 1 105 ? 13.976 1.766 1.036 1.00 87.31 105 PRO A O 1
ATOM 807 N N . SER A 1 106 ? 14.112 0.853 -1.017 1.00 80.31 106 SER A N 1
ATOM 808 C CA . SER A 1 106 ? 13.714 -0.503 -0.622 1.00 80.31 106 SER A CA 1
ATOM 809 C C . SER A 1 106 ? 14.519 -1.052 0.560 1.00 80.31 106 SER A C 1
ATOM 811 O O . SER A 1 106 ? 13.953 -1.669 1.450 1.00 80.31 106 SER A O 1
ATOM 813 N N . LYS A 1 107 ? 15.824 -0.742 0.633 1.00 77.06 107 LYS A N 1
ATOM 814 C CA . LYS A 1 107 ? 16.723 -1.232 1.697 1.00 77.06 107 LYS A CA 1
ATOM 815 C C . LYS A 1 107 ? 16.305 -0.808 3.103 1.00 77.06 107 LYS A C 1
ATOM 817 O O . LYS A 1 107 ? 16.713 -1.453 4.061 1.00 77.06 107 LYS A O 1
ATOM 822 N N . LYS A 1 108 ? 15.590 0.312 3.217 1.00 75.62 108 LYS A N 1
ATOM 823 C CA . LYS A 1 108 ? 15.165 0.885 4.496 1.00 75.62 108 LYS A CA 1
ATOM 824 C C . LYS A 1 108 ? 13.731 0.481 4.859 1.00 75.62 108 LYS A C 1
ATOM 826 O O . LYS A 1 108 ? 13.379 0.547 6.026 1.00 75.62 108 LYS A O 1
ATOM 831 N N . TYR A 1 109 ? 12.936 0.061 3.875 1.00 76.69 109 TYR A N 1
ATOM 832 C CA . TYR A 1 109 ? 11.490 -0.137 4.001 1.00 76.69 109 TYR A CA 1
ATOM 833 C C . TYR A 1 109 ? 11.047 -1.473 3.396 1.00 76.69 109 TYR A C 1
ATOM 835 O O . TYR A 1 109 ? 10.066 -1.538 2.657 1.00 76.69 109 TYR A O 1
ATOM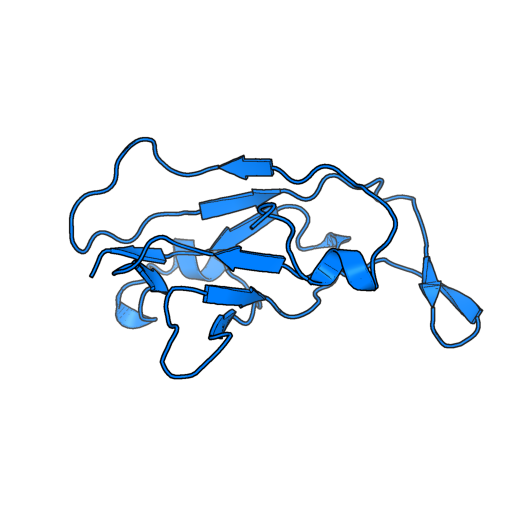 843 N N . THR A 1 110 ? 11.796 -2.542 3.686 1.00 74.12 110 THR A N 1
ATOM 844 C CA . THR A 1 110 ? 11.378 -3.921 3.372 1.00 74.12 110 THR A CA 1
ATOM 845 C C . THR A 1 110 ? 10.041 -4.242 4.041 1.00 74.12 110 THR A C 1
ATOM 847 O O . THR A 1 110 ? 9.169 -4.853 3.422 1.00 74.12 110 THR A O 1
ATOM 850 N N . ASP A 1 111 ? 9.886 -3.739 5.267 1.00 80.69 111 ASP A N 1
ATOM 851 C CA . ASP A 1 111 ? 8.654 -3.732 6.037 1.00 80.69 111 ASP A CA 1
ATOM 852 C C . ASP A 1 111 ? 8.163 -2.283 6.138 1.00 80.69 111 ASP A C 1
ATOM 854 O O . ASP A 1 111 ? 8.915 -1.376 6.507 1.00 80.69 111 ASP A O 1
ATOM 858 N N . SER A 1 112 ? 6.913 -2.048 5.751 1.00 82.75 112 SER A N 1
ATOM 859 C CA . SER A 1 112 ? 6.261 -0.741 5.828 1.00 82.75 112 SER A CA 1
ATOM 860 C C . SER A 1 112 ? 5.043 -0.843 6.734 1.00 82.75 112 SER A C 1
ATOM 862 O O . SER A 1 112 ? 4.067 -1.509 6.388 1.00 82.75 112 SER A O 1
ATOM 864 N N . SER A 1 113 ? 5.092 -0.169 7.880 1.00 82.44 113 SER A N 1
ATOM 865 C CA . SER A 1 113 ? 3.963 -0.088 8.806 1.00 82.44 113 SER A CA 1
ATOM 866 C C . SER A 1 113 ? 3.069 1.100 8.466 1.00 82.44 113 SER A C 1
ATOM 868 O O . SER A 1 113 ? 3.540 2.211 8.219 1.00 82.44 113 SER A O 1
ATOM 870 N N . SER A 1 114 ? 1.762 0.868 8.487 1.00 85.25 114 SER A N 1
ATOM 871 C CA . SER A 1 114 ? 0.725 1.894 8.389 1.00 85.25 114 SER A CA 1
ATOM 872 C C . SER A 1 114 ? -0.230 1.769 9.570 1.00 85.25 114 SER A C 1
ATOM 874 O O . SER A 1 114 ? -0.413 0.674 10.095 1.00 85.25 114 SER A O 1
ATOM 876 N N . PHE A 1 115 ? -0.825 2.884 9.995 1.00 89.44 115 PHE A N 1
ATOM 877 C CA . PHE A 1 115 ? -1.647 2.933 11.206 1.00 89.44 115 PHE A CA 1
ATOM 878 C C . PHE A 1 115 ? -3.068 3.408 10.893 1.00 89.44 115 PHE A C 1
ATOM 880 O O . PHE A 1 115 ? -3.399 4.575 11.114 1.00 89.44 115 PHE A O 1
ATOM 887 N N . PRO A 1 116 ? -3.898 2.556 10.274 1.00 91.19 116 PRO A N 1
ATOM 888 C CA . PRO A 1 116 ? -5.302 2.860 10.045 1.00 91.19 116 PRO A CA 1
ATOM 889 C C . PRO A 1 116 ? -6.140 2.798 11.329 1.00 91.19 116 PRO A C 1
ATOM 891 O O . PRO A 1 116 ? -5.776 2.156 12.316 1.00 91.19 116 PRO A O 1
ATOM 894 N N . ARG A 1 117 ? -7.311 3.433 11.278 1.00 91.88 117 ARG A N 1
ATOM 895 C CA . ARG A 1 117 ? -8.371 3.324 12.285 1.00 91.88 117 ARG A CA 1
ATOM 896 C C . ARG A 1 117 ? -9.740 3.148 11.612 1.00 91.88 117 ARG A C 1
ATOM 898 O O . ARG A 1 117 ? -9.949 3.726 10.541 1.00 91.88 117 ARG A O 1
ATOM 905 N N . PRO A 1 118 ? -10.667 2.382 12.205 1.00 89.38 118 PRO A N 1
ATOM 906 C CA . PRO A 1 118 ? -12.077 2.413 11.833 1.00 89.38 118 PRO A CA 1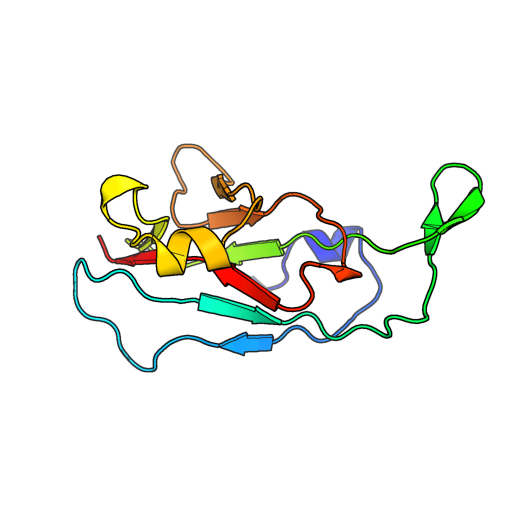
ATOM 907 C C . PRO A 1 118 ? -12.755 3.672 12.403 1.00 89.38 118 PRO A C 1
ATOM 909 O O . PRO A 1 118 ? -12.620 3.951 13.594 1.00 89.38 118 PRO A O 1
ATOM 912 N N . CYS A 1 119 ? -13.471 4.414 11.557 1.00 78.56 119 CYS A N 1
ATOM 913 C CA . CYS A 1 119 ? -14.328 5.554 11.906 1.00 78.56 119 CYS A CA 1
ATOM 914 C C . CYS A 1 119 ? -15.799 5.169 12.034 1.00 78.56 119 CYS A C 1
ATOM 916 O O . CYS A 1 119 ? -16.232 4.216 11.343 1.00 78.56 119 CYS A O 1
#

Solvent-accessible surface area (backbone atoms only — not comparable to full-atom values): 7354 Å² total; per-residue (Å²): 135,87,85,76,63,76,65,52,82,77,51,73,75,88,74,73,71,48,75,49,62,71,97,72,81,58,84,70,42,71,43,64,38,37,38,36,51,81,69,67,87,86,58,64,40,76,41,99,88,69,49,78,36,78,54,65,44,63,48,77,49,80,53,61,88,56,27,30,70,52,56,76,89,77,49,51,72,72,57,47,59,63,37,57,88,67,56,80,40,58,76,37,97,90,39,51,26,28,38,33,37,62,75,38,60,31,93,82,45,44,61,43,54,42,48,40,21,40,105

pLDDT: mean 89.46, std 5.31, range [74.12, 96.69]

InterPro domains:
  IPR002325 Cytochrome f [PR00610] (15-35)
  IPR002325 Cytochrome f [PR00610] (36-55)
  IPR002325 Cytochrome f [PR00610] (56-76)
  IPR002325 Cytochrome f [PR00610] (77-97)
  IPR002325 Cytochrome f [PR00610] (98-118)
  IPR002325 Cytochrome f [PS51010] (1-111)
  IPR024094 Cytochrome f large domain [PF16639] (1-111)
  IPR036826 Cytochrome f large domain superfamily [G3DSA:2.60.40.830] (1-116)
  IPR036826 Cytochrome f large domain superfamily [SSF49441] (1-111)

Organism: NCBI:txid34281

Mean predicted aligned error: 4.56 Å

Sequence (119 aa):
ATGRIVCVNCHLANKPVDIEVPQAVLLDIVFEAVVRIPYGMQLKQVLAYGKKGALNVGVVLILPKGFELAPPDHISPEMKEKIGNLSFQNYHPTKKNILVISPVPSKKYTDSSSFPRPC

Nearest PDB structures (foldseek):
  9es7-assembly1_C  TM=9.711E-01  e=2.783E-15  Spinacia oleracea
  1e2v-assembly3_C  TM=9.815E-01  e=2.669E-14  Chlamydomonas reinhardtii
  1e2z-assembly3_C  TM=9.799E-01  e=7.384E-14  Chlamydomonas reinhardtii
  1q90-assembly1_A  TM=9.780E-01  e=7.384E-14  Chlamydomonas reinhardtii
  1cfm-assembly1_C  TM=9.855E-01  e=1.228E-13  Chlamydomonas reinhardtii

Radius of gyration: 15.59 Å; Cα contacts (8 Å, |Δi|>4): 182; chains: 1; bounding box: 38×25×38 Å